Protein AF-A0A7M7R604-F1 (afdb_monomer)

Structure (mmCIF, N/CA/C/O backbone):
data_AF-A0A7M7R604-F1
#
_entry.id   AF-A0A7M7R604-F1
#
loop_
_atom_site.group_PDB
_atom_site.id
_atom_site.type_symbol
_atom_site.label_atom_id
_atom_site.label_alt_id
_atom_site.label_comp_id
_atom_site.label_asym_id
_atom_site.label_entity_id
_atom_site.label_seq_id
_atom_site.pdbx_PDB_ins_code
_atom_site.Cartn_x
_atom_site.Cartn_y
_atom_site.Cartn_z
_atom_site.occupancy
_atom_site.B_iso_or_equiv
_atom_site.auth_seq_id
_atom_site.auth_comp_id
_atom_site.auth_asym_id
_atom_site.auth_atom_id
_atom_site.pdbx_PDB_model_num
ATOM 1 N N . MET A 1 1 ? 30.641 -9.367 -43.216 1.00 54.72 1 MET A N 1
ATOM 2 C CA . MET A 1 1 ? 30.694 -8.549 -41.974 1.00 54.72 1 MET A CA 1
ATOM 3 C C . MET A 1 1 ? 29.640 -7.428 -41.899 1.00 54.72 1 MET A C 1
ATOM 5 O O . MET A 1 1 ? 29.401 -6.944 -40.803 1.00 54.72 1 MET A O 1
ATOM 9 N N . LYS A 1 2 ? 28.986 -7.018 -43.005 1.00 49.66 2 LYS A N 1
ATOM 10 C CA . LYS A 1 2 ? 28.079 -5.847 -43.038 1.00 49.66 2 LYS A CA 1
ATOM 11 C C . LYS A 1 2 ? 26.617 -6.115 -42.617 1.00 49.66 2 LYS A C 1
ATOM 13 O O . LYS A 1 2 ? 25.993 -5.230 -42.049 1.00 49.66 2 LYS A O 1
ATOM 18 N N . GLU A 1 3 ? 26.084 -7.327 -42.794 1.00 46.41 3 GLU A N 1
ATOM 19 C CA . GLU A 1 3 ? 24.661 -7.619 -42.501 1.00 46.41 3 GLU A CA 1
ATOM 20 C C . GLU A 1 3 ? 24.304 -7.715 -41.010 1.00 46.41 3 GLU A C 1
ATOM 22 O O . GLU A 1 3 ? 23.186 -7.380 -40.622 1.00 46.41 3 GLU A O 1
ATOM 27 N N . LYS A 1 4 ? 25.242 -8.125 -40.143 1.00 47.78 4 LYS A N 1
ATOM 28 C CA . LYS A 1 4 ? 24.979 -8.232 -38.693 1.00 47.78 4 LYS A CA 1
ATOM 29 C C . LYS A 1 4 ? 24.779 -6.866 -38.021 1.00 47.78 4 LYS A C 1
ATOM 31 O O . LYS A 1 4 ? 24.058 -6.781 -37.032 1.00 47.78 4 LYS A O 1
ATOM 36 N N . ASN A 1 5 ? 25.370 -5.807 -38.575 1.00 51.97 5 ASN A N 1
ATOM 37 C CA . ASN A 1 5 ? 25.221 -4.443 -38.058 1.00 51.97 5 ASN A CA 1
ATOM 38 C C . ASN A 1 5 ? 23.907 -3.785 -38.503 1.00 51.97 5 ASN A C 1
ATOM 40 O O . ASN A 1 5 ? 23.377 -2.939 -37.790 1.00 51.97 5 ASN A O 1
ATOM 44 N N . LEU A 1 6 ? 23.345 -4.214 -39.638 1.00 50.72 6 LEU A N 1
ATOM 45 C CA . LEU A 1 6 ? 22.083 -3.682 -40.149 1.00 50.72 6 LEU A CA 1
ATOM 46 C C . LEU A 1 6 ? 20.868 -4.254 -39.395 1.00 50.72 6 LEU A C 1
ATOM 48 O O . LEU A 1 6 ? 19.928 -3.520 -39.104 1.00 50.72 6 LEU A O 1
ATOM 52 N N . LYS A 1 7 ? 20.919 -5.537 -38.998 1.00 52.62 7 LYS A N 1
ATOM 53 C CA . LYS A 1 7 ? 19.846 -6.183 -38.215 1.00 52.62 7 LYS A CA 1
ATOM 54 C C . LYS A 1 7 ? 19.739 -5.648 -36.782 1.00 52.62 7 LYS A C 1
ATOM 56 O O . LYS A 1 7 ? 18.633 -5.360 -36.342 1.00 52.62 7 LYS A O 1
ATOM 61 N N . ARG A 1 8 ? 20.871 -5.405 -36.103 1.00 52.25 8 ARG A N 1
ATOM 62 C CA . ARG A 1 8 ? 20.884 -4.774 -34.767 1.00 52.25 8 ARG A CA 1
ATOM 63 C C . ARG A 1 8 ? 20.257 -3.382 -34.778 1.00 52.25 8 ARG A C 1
ATOM 65 O O . ARG A 1 8 ? 19.472 -3.069 -33.899 1.00 52.25 8 ARG A O 1
ATOM 72 N N . SER A 1 9 ? 20.519 -2.585 -35.816 1.00 56.91 9 SER A N 1
ATOM 73 C CA . SER A 1 9 ? 19.927 -1.248 -35.942 1.00 56.91 9 SER A CA 1
ATOM 74 C C . SER A 1 9 ? 18.404 -1.288 -36.121 1.00 56.91 9 SER A C 1
ATOM 76 O O . SER A 1 9 ? 17.708 -0.453 -35.553 1.00 56.91 9 SER A O 1
ATOM 78 N N . ALA A 1 10 ? 17.868 -2.269 -36.854 1.00 57.41 10 ALA A N 1
ATOM 79 C CA . ALA A 1 10 ? 16.424 -2.433 -37.025 1.00 57.41 10 ALA A CA 1
ATOM 80 C C . ALA A 1 10 ? 15.733 -2.929 -35.740 1.00 57.41 10 ALA A C 1
ATOM 82 O O . ALA A 1 10 ? 14.662 -2.437 -35.391 1.00 57.41 10 ALA A O 1
ATOM 83 N N . GLU A 1 11 ? 16.362 -3.849 -35.005 1.00 57.38 11 GLU A N 1
ATOM 84 C CA . GLU A 1 11 ? 15.887 -4.324 -33.697 1.00 57.38 11 GLU A CA 1
ATOM 85 C C . GLU A 1 11 ? 15.956 -3.217 -32.631 1.00 57.38 11 GLU A C 1
ATOM 87 O O . GLU A 1 11 ? 15.007 -3.020 -31.870 1.00 57.38 11 GLU A O 1
ATOM 92 N N . ASP A 1 12 ? 17.018 -2.411 -32.626 1.00 56.53 12 ASP A N 1
ATOM 93 C CA . ASP A 1 12 ? 17.152 -1.238 -31.757 1.00 56.53 12 ASP A CA 1
ATOM 94 C C . ASP A 1 12 ? 16.117 -0.156 -32.105 1.00 56.53 12 ASP A C 1
ATOM 96 O O . ASP A 1 12 ? 15.556 0.496 -31.223 1.00 56.53 12 ASP A O 1
ATOM 100 N N . GLN A 1 13 ? 15.790 0.014 -33.387 1.00 56.69 13 GLN A N 1
ATOM 101 C CA . GLN A 1 13 ? 14.732 0.929 -33.812 1.00 56.69 13 GLN A CA 1
ATOM 102 C C . GLN A 1 13 ? 13.338 0.416 -33.444 1.00 56.69 13 GLN A C 1
ATOM 104 O O . GLN A 1 13 ? 12.533 1.193 -32.936 1.00 56.69 13 GLN A O 1
ATOM 109 N N . LEU A 1 14 ? 13.066 -0.883 -33.588 1.00 54.44 14 LEU A N 1
ATOM 110 C CA . LEU A 1 14 ? 11.821 -1.503 -33.126 1.00 54.44 14 LEU A CA 1
ATOM 111 C C . LEU A 1 14 ? 11.674 -1.398 -31.604 1.00 54.44 14 LEU A C 1
ATOM 113 O O . LEU A 1 14 ? 10.617 -1.004 -31.119 1.00 54.44 14 LEU A O 1
ATOM 117 N N . THR A 1 15 ? 12.734 -1.659 -30.834 1.00 54.22 15 THR A N 1
ATOM 118 C CA . THR A 1 15 ? 12.691 -1.509 -29.370 1.00 54.22 15 THR A CA 1
ATOM 119 C C . THR A 1 15 ? 12.505 -0.054 -28.948 1.00 54.22 15 THR A C 1
ATOM 121 O O . THR A 1 15 ? 11.792 0.208 -27.980 1.00 54.22 15 THR A O 1
ATOM 124 N N . ASN A 1 16 ? 13.072 0.909 -29.677 1.00 55.09 16 ASN A N 1
ATOM 125 C CA . ASN A 1 16 ? 12.872 2.332 -29.412 1.00 55.09 16 ASN A CA 1
ATOM 126 C C . ASN A 1 16 ? 11.472 2.817 -29.810 1.00 55.09 16 ASN A C 1
ATOM 128 O O . ASN A 1 16 ? 10.900 3.629 -29.089 1.00 55.09 16 ASN A O 1
ATOM 132 N N . VAL A 1 17 ? 10.878 2.283 -30.880 1.00 52.59 17 VAL A N 1
ATOM 133 C CA . VAL A 1 17 ? 9.472 2.530 -31.241 1.00 52.59 17 VAL A CA 1
ATOM 134 C C . VAL A 1 17 ? 8.535 1.925 -30.192 1.00 52.59 17 VAL A C 1
ATOM 136 O O . VAL A 1 17 ? 7.654 2.625 -29.706 1.00 52.59 17 VAL A O 1
ATOM 139 N N . VAL A 1 18 ? 8.778 0.694 -29.728 1.00 52.16 18 VAL A N 1
ATOM 140 C CA . VAL A 1 18 ? 8.012 0.069 -28.629 1.00 52.16 18 VAL A CA 1
ATOM 141 C C . VAL A 1 18 ? 8.151 0.861 -27.318 1.00 52.16 18 VAL A C 1
ATOM 143 O O . VAL A 1 18 ? 7.166 1.047 -26.605 1.00 52.16 18 VAL A O 1
ATOM 146 N N . LYS A 1 19 ? 9.340 1.401 -27.011 1.00 47.28 19 LYS A N 1
ATOM 147 C CA . LYS A 1 19 ? 9.551 2.318 -25.871 1.00 47.28 19 LYS A CA 1
ATOM 148 C C . LYS A 1 19 ? 8.838 3.664 -26.052 1.00 47.28 19 LYS A C 1
ATOM 150 O O . LYS A 1 19 ? 8.403 4.246 -25.064 1.00 47.28 19 LYS A O 1
ATOM 155 N N . LYS A 1 20 ? 8.722 4.162 -27.288 1.00 39.22 20 LYS A N 1
ATOM 156 C CA . LYS A 1 20 ? 8.102 5.457 -27.616 1.00 39.22 20 LYS A CA 1
ATOM 157 C C . LYS A 1 20 ? 6.571 5.386 -27.646 1.00 39.22 20 LYS A C 1
ATOM 159 O O . LYS A 1 20 ? 5.932 6.355 -27.261 1.00 39.22 20 LYS A O 1
ATOM 164 N N . VAL A 1 21 ? 5.998 4.240 -28.024 1.00 45.44 21 VAL A N 1
ATOM 165 C CA . VAL A 1 21 ? 4.542 3.990 -28.059 1.00 45.44 21 VAL A CA 1
ATOM 166 C C . VAL A 1 21 ? 3.959 3.714 -26.658 1.00 45.44 21 VAL A C 1
ATOM 168 O O . VAL A 1 21 ? 2.781 3.945 -26.425 1.00 45.44 21 VAL A O 1
ATOM 171 N N . LYS A 1 22 ? 4.772 3.319 -25.665 1.00 43.72 22 LYS A N 1
ATOM 172 C CA . LYS A 1 22 ? 4.345 3.131 -24.257 1.00 43.72 22 LYS A CA 1
ATOM 173 C C . LYS A 1 22 ? 4.319 4.423 -23.408 1.00 43.72 22 LYS A C 1
ATOM 175 O O . LYS A 1 22 ? 4.421 4.348 -22.186 1.00 43.72 22 LYS A O 1
ATOM 180 N N . LYS A 1 23 ? 4.215 5.612 -24.013 1.00 42.62 23 LYS A N 1
ATOM 181 C CA . LYS A 1 23 ? 4.258 6.906 -23.295 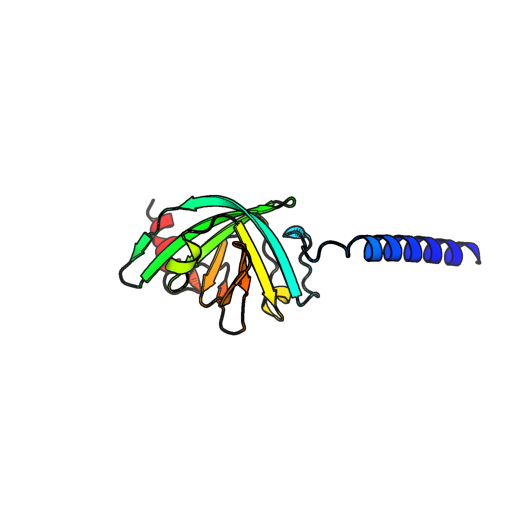1.00 42.62 23 LYS A CA 1
ATOM 182 C C . LYS A 1 23 ? 2.963 7.724 -23.389 1.00 42.62 23 LYS A C 1
ATOM 184 O O . LYS A 1 23 ? 3.017 8.933 -23.221 1.00 42.62 23 LYS A O 1
ATOM 189 N N . ASP A 1 24 ? 1.815 7.087 -23.603 1.00 40.09 24 ASP A N 1
ATOM 190 C CA . ASP A 1 24 ? 0.513 7.782 -23.553 1.00 40.09 24 ASP A CA 1
ATOM 191 C C . ASP A 1 24 ? -0.345 7.410 -22.334 1.00 40.09 24 ASP A C 1
ATOM 193 O O . ASP A 1 24 ? -1.426 7.949 -22.114 1.00 40.09 24 ASP A O 1
ATOM 197 N N . SER A 1 25 ? 0.189 6.590 -21.431 1.00 52.06 25 SER A N 1
ATOM 198 C CA . SER A 1 25 ? -0.349 6.451 -20.082 1.00 52.06 25 SER A CA 1
ATOM 199 C C . SER A 1 25 ? 0.809 6.284 -19.108 1.00 52.06 25 SER A C 1
ATOM 201 O O . SER A 1 25 ? 1.472 5.254 -19.120 1.00 52.06 25 SER A O 1
ATOM 203 N N . ASN A 1 26 ? 1.051 7.271 -18.240 1.00 67.25 26 ASN A N 1
ATOM 204 C CA . ASN A 1 26 ? 2.078 7.231 -17.180 1.00 67.25 26 ASN A CA 1
ATOM 205 C C . ASN A 1 26 ? 1.836 6.135 -16.113 1.00 67.25 26 ASN A C 1
ATOM 207 O O . ASN A 1 26 ? 2.421 6.189 -15.034 1.00 67.25 26 ASN A O 1
ATOM 211 N N . PHE A 1 27 ? 0.951 5.175 -16.384 1.00 72.50 27 PHE A N 1
ATOM 212 C CA . PHE A 1 27 ? 0.624 4.070 -15.503 1.00 72.50 27 PHE A CA 1
ATOM 213 C C . PHE A 1 27 ? 1.394 2.830 -15.934 1.00 72.50 27 PHE A C 1
ATOM 215 O O . PHE A 1 27 ? 1.361 2.452 -17.104 1.00 72.50 27 PHE A O 1
ATOM 222 N N . ILE A 1 28 ? 2.066 2.204 -14.979 1.00 78.81 28 ILE A N 1
ATOM 223 C CA . ILE A 1 28 ? 2.682 0.893 -15.160 1.00 78.81 28 ILE A CA 1
ATOM 224 C C . ILE A 1 28 ? 1.868 -0.156 -14.406 1.00 78.81 28 ILE A C 1
ATOM 226 O O . ILE A 1 28 ? 1.132 0.178 -13.475 1.00 78.81 28 ILE A O 1
ATOM 230 N N . THR A 1 29 ? 1.996 -1.415 -14.811 1.00 80.94 29 THR A N 1
ATOM 231 C CA . THR A 1 29 ? 1.391 -2.542 -14.089 1.00 80.94 29 THR A CA 1
ATOM 232 C C . THR A 1 29 ? 2.273 -3.011 -12.932 1.00 80.94 29 THR A C 1
ATOM 234 O O . THR A 1 29 ? 3.484 -2.766 -12.939 1.00 80.94 29 THR A O 1
ATOM 237 N N . PHE A 1 30 ? 1.705 -3.727 -11.957 1.00 79.62 30 PHE A N 1
ATOM 238 C CA . PHE A 1 30 ? 2.442 -4.250 -10.799 1.00 79.62 30 PHE A CA 1
ATOM 239 C C . PHE A 1 30 ? 3.642 -5.117 -11.198 1.00 79.62 30 PHE A C 1
ATOM 241 O O . PHE A 1 30 ? 4.678 -5.069 -10.544 1.00 79.62 30 PHE A O 1
ATOM 248 N N . LYS A 1 31 ? 3.546 -5.864 -12.304 1.00 76.25 31 LYS A N 1
ATOM 249 C CA . LYS A 1 31 ? 4.641 -6.708 -12.812 1.00 76.25 31 LYS A CA 1
ATOM 250 C C . LYS A 1 31 ? 5.709 -5.938 -13.601 1.00 76.25 31 LYS A C 1
ATOM 252 O O . LYS A 1 31 ? 6.836 -6.407 -13.743 1.00 76.25 31 LYS A O 1
ATOM 257 N N . GLU A 1 32 ? 5.365 -4.780 -14.160 1.00 74.94 32 GLU A N 1
ATOM 258 C CA . GLU A 1 32 ? 6.293 -3.950 -14.941 1.00 74.94 32 GLU A CA 1
ATOM 259 C C . GLU A 1 32 ? 7.162 -3.032 -14.072 1.00 74.94 32 GLU A C 1
ATOM 261 O O . GLU A 1 32 ? 8.092 -2.405 -14.589 1.00 74.94 32 GLU A O 1
ATOM 266 N N . ALA A 1 33 ? 6.895 -2.971 -12.767 1.00 73.38 33 ALA A N 1
ATOM 267 C CA . ALA A 1 33 ? 7.752 -2.331 -11.782 1.00 73.38 33 ALA A CA 1
ATOM 268 C C . ALA A 1 33 ? 9.174 -2.921 -11.827 1.00 73.38 33 ALA A C 1
ATOM 270 O O . ALA A 1 33 ? 9.399 -4.096 -11.547 1.00 73.38 33 ALA A O 1
ATOM 271 N N . LYS A 1 34 ? 10.155 -2.101 -12.223 1.00 68.81 34 LYS A N 1
ATOM 272 C CA . LYS A 1 34 ? 11.565 -2.500 -12.362 1.00 68.81 34 LYS A CA 1
ATOM 273 C C . LYS A 1 34 ? 12.452 -1.690 -11.440 1.00 68.81 34 LYS A C 1
ATOM 275 O O . LYS A 1 34 ? 12.615 -0.506 -11.712 1.00 68.81 34 LYS A O 1
ATOM 280 N N . LYS A 1 35 ? 13.141 -2.348 -10.503 1.00 64.88 35 LYS A N 1
ATOM 281 C CA . LYS A 1 35 ? 14.070 -1.807 -9.481 1.00 64.88 35 LYS A CA 1
ATOM 282 C C . LYS A 1 35 ? 14.950 -0.594 -9.859 1.00 64.88 35 LYS A C 1
ATOM 284 O O . LYS A 1 35 ? 15.388 0.132 -8.988 1.00 64.88 35 LYS A O 1
ATOM 289 N N . VAL A 1 36 ? 15.221 -0.317 -11.132 1.00 68.75 36 VAL A N 1
ATOM 290 C CA . VAL A 1 36 ? 16.022 0.847 -11.574 1.00 68.75 36 VAL A CA 1
ATOM 291 C C . VAL A 1 36 ? 15.202 2.145 -11.693 1.00 68.75 36 VAL A C 1
ATOM 293 O O . VAL A 1 36 ? 15.760 3.240 -11.718 1.00 68.75 36 VAL A O 1
ATOM 296 N N . ILE A 1 37 ? 13.877 2.056 -11.794 1.00 72.06 37 ILE A N 1
ATOM 297 C CA . ILE A 1 37 ? 13.008 3.212 -12.020 1.00 72.06 37 ILE A CA 1
ATOM 298 C C . ILE A 1 37 ? 12.552 3.774 -10.673 1.00 72.06 37 ILE A C 1
ATOM 300 O O . ILE A 1 37 ? 11.988 3.071 -9.844 1.00 72.06 37 ILE A O 1
ATOM 304 N N . THR A 1 38 ? 12.764 5.071 -10.488 1.00 72.94 38 THR A N 1
ATOM 305 C CA . THR A 1 38 ? 12.521 5.768 -9.222 1.00 72.94 38 THR A CA 1
ATOM 306 C C . THR A 1 38 ? 11.102 6.300 -9.069 1.00 72.94 38 THR A C 1
ATOM 308 O O . THR A 1 38 ? 10.733 6.683 -7.971 1.00 72.94 38 THR A O 1
ATOM 311 N N . ASN A 1 39 ? 10.290 6.360 -10.125 1.00 74.81 39 ASN A N 1
ATOM 312 C CA . ASN A 1 39 ? 8.941 6.925 -10.046 1.00 74.81 39 ASN A CA 1
ATOM 313 C C . ASN A 1 39 ? 7.941 5.991 -10.719 1.00 74.81 39 ASN A C 1
ATOM 315 O O . ASN A 1 39 ? 8.006 5.811 -11.938 1.00 74.81 39 ASN A O 1
ATOM 319 N N . TRP A 1 40 ? 7.001 5.446 -9.946 1.00 76.06 40 TRP A N 1
ATOM 320 C CA . TRP A 1 40 ? 5.927 4.588 -10.447 1.00 76.06 40 TRP A CA 1
ATOM 321 C C . TRP A 1 40 ? 4.566 5.137 -10.092 1.00 76.06 40 TRP A C 1
ATOM 323 O O . TRP A 1 40 ? 4.332 5.611 -8.984 1.00 76.06 40 TRP A O 1
ATOM 333 N N . THR A 1 41 ? 3.652 5.032 -11.047 1.00 80.69 41 THR A N 1
ATOM 334 C CA . THR A 1 41 ? 2.236 5.303 -10.833 1.00 80.69 41 THR A CA 1
ATOM 335 C C . THR A 1 41 ? 1.476 4.064 -11.268 1.00 80.69 41 THR A C 1
ATOM 337 O O . THR A 1 41 ? 1.605 3.630 -12.411 1.00 80.69 41 THR A O 1
ATOM 340 N N . PHE A 1 42 ? 0.683 3.506 -10.363 1.00 81.06 42 PHE A N 1
ATOM 341 C CA . PHE A 1 42 ? -0.197 2.382 -10.648 1.00 81.06 42 PHE A CA 1
ATOM 342 C C . PHE A 1 42 ? -1.631 2.870 -10.584 1.00 81.06 42 PHE A C 1
ATOM 344 O O . PHE A 1 42 ? -2.020 3.589 -9.658 1.00 81.06 42 PHE A O 1
ATOM 351 N N . LYS A 1 43 ? -2.424 2.451 -11.562 1.00 80.38 43 LYS A N 1
ATOM 352 C CA . LYS A 1 43 ? -3.873 2.583 -11.509 1.00 80.38 43 LYS A CA 1
ATOM 353 C C . LYS A 1 43 ? -4.445 1.191 -11.331 1.00 80.38 43 LYS A C 1
ATOM 355 O O . LYS A 1 43 ? -4.210 0.327 -12.169 1.00 80.38 43 LYS A O 1
ATOM 360 N N . ALA A 1 44 ? -5.192 0.997 -10.257 1.00 80.56 44 ALA A N 1
ATOM 361 C CA . ALA A 1 44 ? -5.809 -0.279 -9.950 1.00 80.56 44 ALA A CA 1
ATOM 362 C C . ALA A 1 44 ? -7.245 -0.061 -9.482 1.00 80.56 44 ALA A C 1
ATOM 364 O O . ALA A 1 44 ? -7.600 1.013 -8.994 1.00 80.56 44 ALA A O 1
ATOM 365 N N . ARG A 1 45 ? -8.074 -1.088 -9.655 1.00 81.88 45 ARG A N 1
ATOM 366 C CA . ARG A 1 45 ? -9.455 -1.083 -9.176 1.00 81.88 45 ARG A CA 1
ATOM 367 C C . ARG A 1 45 ? -9.517 -1.764 -7.817 1.00 81.88 45 ARG A C 1
ATOM 369 O O . ARG A 1 45 ? -8.949 -2.842 -7.646 1.00 81.88 45 ARG A O 1
ATOM 376 N N . VAL A 1 46 ? -10.245 -1.160 -6.883 1.00 86.19 46 VAL A N 1
ATOM 377 C CA . VAL A 1 46 ? -10.595 -1.815 -5.621 1.00 86.19 46 VAL A CA 1
ATOM 378 C C . VAL A 1 46 ? -11.645 -2.884 -5.910 1.00 86.19 46 VAL A C 1
ATOM 380 O O . VAL A 1 46 ? -12.691 -2.595 -6.487 1.00 86.19 46 VAL A O 1
ATOM 383 N N . THR A 1 47 ? -11.354 -4.126 -5.544 1.00 87.31 47 THR A N 1
ATOM 384 C CA . THR A 1 47 ? -12.237 -5.281 -5.798 1.00 87.31 47 THR A CA 1
ATOM 385 C C . THR A 1 47 ? -12.836 -5.849 -4.525 1.00 87.31 47 THR A C 1
ATOM 387 O O . THR A 1 47 ? -13.974 -6.310 -4.524 1.00 87.31 47 THR A O 1
ATOM 390 N N . HIS A 1 48 ? -12.093 -5.760 -3.428 1.00 86.06 48 HIS A N 1
ATOM 391 C CA . HIS A 1 48 ? -12.549 -6.139 -2.105 1.00 86.06 48 HIS A CA 1
ATOM 392 C C . HIS A 1 48 ? -12.154 -5.057 -1.108 1.00 86.06 48 HIS A C 1
ATOM 394 O O . HIS A 1 48 ? -11.105 -4.437 -1.261 1.00 86.06 48 HIS A O 1
ATOM 400 N N . LYS A 1 49 ? -12.986 -4.831 -0.094 1.00 89.25 49 LYS 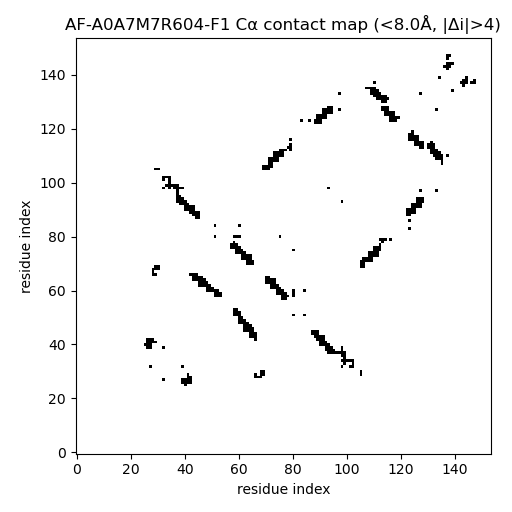A N 1
ATOM 401 C CA . LYS A 1 49 ? -12.751 -3.866 0.979 1.00 89.25 49 LYS A CA 1
ATOM 402 C C . LYS A 1 49 ? -13.396 -4.389 2.250 1.00 89.25 49 LYS A C 1
ATOM 404 O O . LYS A 1 49 ? -14.567 -4.753 2.225 1.00 89.25 49 LYS A O 1
ATOM 409 N N . THR A 1 50 ? -12.639 -4.434 3.338 1.00 88.75 50 THR A N 1
ATOM 410 C CA . THR A 1 50 ? -13.174 -4.813 4.648 1.00 88.75 50 THR A CA 1
ATOM 411 C C . THR A 1 50 ? -13.688 -3.600 5.393 1.00 88.75 50 THR A C 1
ATOM 413 O O . THR A 1 50 ? -13.206 -2.491 5.168 1.00 88.75 50 THR A O 1
ATOM 416 N N . ASP A 1 51 ? -14.558 -3.831 6.369 1.00 89.38 51 ASP A N 1
ATOM 417 C CA . ASP A 1 51 ? -14.903 -2.819 7.362 1.00 89.38 51 ASP A CA 1
ATOM 418 C C . ASP A 1 51 ? -13.674 -2.352 8.155 1.00 89.38 51 ASP A C 1
ATOM 420 O O . ASP A 1 51 ? -12.640 -3.036 8.228 1.00 89.38 51 ASP A O 1
ATOM 424 N N . ILE A 1 52 ? -13.803 -1.171 8.762 1.00 88.38 52 ILE A N 1
ATOM 425 C CA . ILE A 1 52 ? -12.794 -0.628 9.669 1.00 88.38 52 ILE A CA 1
ATOM 426 C C . ILE A 1 52 ? -12.745 -1.490 10.930 1.00 88.38 52 ILE A C 1
ATOM 428 O O . ILE A 1 52 ? -13.724 -1.623 11.664 1.00 88.38 52 ILE A O 1
ATOM 432 N N . LYS A 1 53 ? -11.563 -2.032 11.215 1.00 86.31 53 LYS A N 1
ATOM 433 C CA . LYS A 1 53 ? -11.248 -2.703 12.472 1.00 86.31 53 LYS A CA 1
ATOM 434 C C . LYS A 1 53 ? -10.638 -1.694 13.435 1.00 86.31 53 LYS A C 1
ATOM 436 O O . LYS A 1 53 ? -9.643 -1.043 13.112 1.00 86.31 53 LYS A O 1
ATOM 441 N N . ASN A 1 54 ? -11.233 -1.586 14.618 1.00 85.69 54 ASN A N 1
ATOM 442 C CA . ASN A 1 54 ? -10.774 -0.703 15.685 1.00 85.69 54 ASN A CA 1
ATOM 443 C C . ASN A 1 54 ? -9.990 -1.499 16.732 1.00 85.69 54 ASN A C 1
ATOM 445 O O . ASN A 1 54 ? -10.421 -2.566 17.167 1.00 85.69 54 ASN A O 1
ATOM 449 N N . TYR A 1 55 ? -8.853 -0.953 17.147 1.00 82.06 55 TYR A N 1
ATOM 450 C CA . TYR A 1 55 ? -7.963 -1.496 18.166 1.00 82.06 55 TYR A CA 1
ATOM 451 C C . TYR A 1 55 ? -7.589 -0.388 19.158 1.00 82.06 55 TYR A C 1
ATOM 453 O O . TYR A 1 55 ? -7.723 0.799 18.864 1.00 82.06 55 TYR A O 1
ATOM 461 N N . ALA A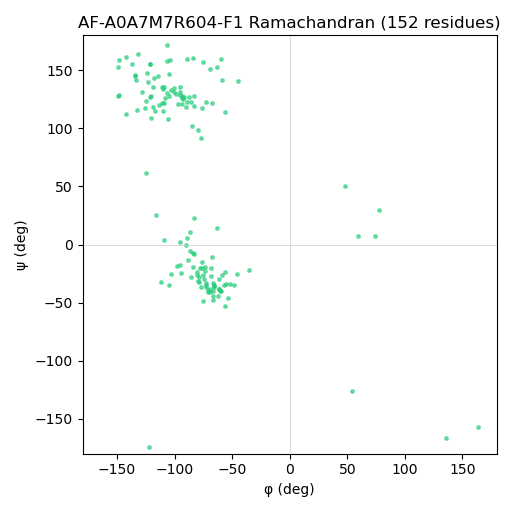 1 56 ? -7.054 -0.758 20.323 1.00 73.44 56 ALA A N 1
ATOM 462 C CA . ALA A 1 56 ? -6.610 0.216 21.328 1.00 73.44 56 ALA A CA 1
ATOM 463 C C . ALA A 1 56 ? -5.525 1.186 20.807 1.00 73.44 56 ALA A C 1
ATOM 465 O O . ALA A 1 56 ? -5.406 2.300 21.301 1.00 73.44 56 ALA A O 1
ATOM 466 N N . SER A 1 57 ? -4.742 0.769 19.807 1.00 72.38 57 SER A N 1
ATOM 467 C CA . SER A 1 57 ? -3.650 1.543 19.201 1.00 72.38 57 SER A CA 1
ATOM 468 C C . SER A 1 57 ? -4.051 2.321 17.939 1.00 72.38 57 SER A C 1
ATOM 470 O O . SER A 1 57 ? -3.187 2.936 17.310 1.00 72.38 57 SER A O 1
ATOM 472 N N . GLY A 1 58 ? -5.321 2.270 17.525 1.00 81.38 58 GLY A N 1
ATOM 473 C CA . GLY A 1 58 ? -5.819 2.927 16.316 1.00 81.38 58 GLY A CA 1
ATOM 474 C C . GLY A 1 58 ? -6.743 2.040 15.487 1.00 81.38 58 GLY A C 1
ATOM 475 O O . GLY A 1 58 ? -7.214 0.995 15.932 1.00 81.38 58 GLY A O 1
ATOM 476 N N . ASN A 1 59 ? -7.006 2.465 14.258 1.00 82.62 59 ASN A N 1
ATOM 477 C CA . ASN A 1 59 ? -7.878 1.762 13.330 1.00 82.62 59 ASN A CA 1
ATOM 478 C C . ASN A 1 59 ? -7.147 1.377 12.040 1.00 82.62 59 ASN A C 1
ATOM 480 O O . ASN A 1 59 ? -6.133 1.975 11.667 1.00 82.62 59 ASN A O 1
ATOM 484 N N . LEU A 1 60 ? -7.656 0.341 11.377 1.00 86.62 60 LEU A N 1
ATOM 485 C CA . LEU A 1 60 ? -7.188 -0.098 10.067 1.00 86.62 60 LEU A CA 1
ATOM 486 C C . LEU A 1 60 ? -8.327 -0.695 9.254 1.00 86.62 60 LEU A C 1
ATOM 488 O O . LEU A 1 60 ? -9.306 -1.198 9.798 1.00 86.62 60 LEU A O 1
ATOM 492 N N . PHE A 1 61 ? -8.158 -0.718 7.943 1.00 86.56 61 PHE A N 1
ATOM 493 C CA . PHE A 1 61 ? -8.944 -1.563 7.049 1.00 86.56 61 PHE A CA 1
ATOM 494 C C . PHE A 1 61 ? -8.020 -2.083 5.948 1.00 86.56 61 PHE A C 1
ATOM 496 O O . PHE A 1 61 ? -6.924 -1.554 5.731 1.00 86.56 61 PHE A O 1
ATOM 503 N N . ASN A 1 62 ? -8.440 -3.148 5.274 1.00 86.69 62 ASN A N 1
ATOM 504 C CA . ASN A 1 62 ? -7.724 -3.665 4.119 1.00 86.69 62 ASN A CA 1
ATOM 505 C C . ASN A 1 62 ? -8.623 -3.668 2.887 1.00 86.69 62 ASN A C 1
ATOM 507 O O . ASN A 1 62 ? -9.852 -3.684 2.983 1.00 86.69 62 ASN A O 1
ATOM 511 N N . PHE A 1 63 ? -7.985 -3.611 1.730 1.00 87.62 63 PHE A N 1
ATOM 512 C CA . PHE A 1 63 ? -8.649 -3.698 0.446 1.00 87.62 63 PHE A CA 1
ATOM 513 C C . PHE A 1 63 ? -7.728 -4.347 -0.576 1.00 87.62 63 PHE A C 1
ATOM 515 O O . PHE A 1 63 ? -6.505 -4.243 -0.486 1.00 87.62 63 PHE A O 1
ATOM 522 N N . ASP A 1 64 ? -8.333 -4.989 -1.564 1.00 87.31 64 ASP A N 1
ATOM 523 C CA . ASP A 1 64 ? -7.613 -5.674 -2.624 1.00 87.31 64 ASP A CA 1
ATOM 524 C C . ASP A 1 64 ? -7.673 -4.851 -3.910 1.00 87.31 64 ASP A C 1
ATOM 526 O O . ASP A 1 64 ? -8.747 -4.456 -4.379 1.00 87.31 64 ASP A O 1
ATOM 530 N N . LEU A 1 65 ? -6.500 -4.606 -4.481 1.00 86.81 65 LEU A 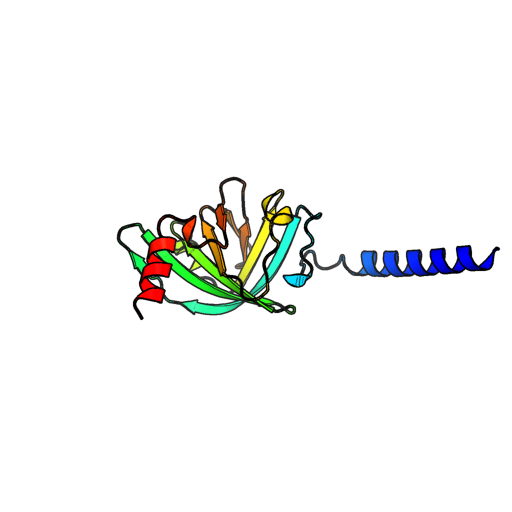N 1
ATOM 531 C CA . LEU A 1 65 ? -6.294 -3.921 -5.745 1.00 86.81 65 LEU A CA 1
ATOM 532 C C . LEU A 1 65 ? -6.026 -4.934 -6.846 1.00 86.81 65 LEU A C 1
ATOM 534 O O . LEU A 1 65 ? -5.149 -5.781 -6.697 1.00 86.81 65 LEU A O 1
ATOM 538 N N . ILE A 1 66 ? -6.731 -4.803 -7.966 1.00 84.75 66 ILE A N 1
ATOM 539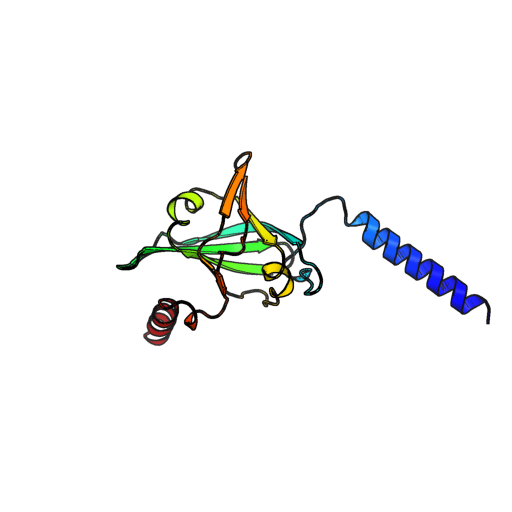 C CA . ILE A 1 66 ? -6.464 -5.581 -9.178 1.00 84.75 66 ILE A CA 1
ATOM 540 C C . ILE A 1 66 ? -6.094 -4.644 -10.327 1.00 84.75 66 ILE A C 1
ATOM 542 O O . ILE A 1 66 ? -6.750 -3.620 -10.552 1.00 84.75 66 ILE A O 1
ATOM 546 N N . ASP A 1 67 ? -5.049 -5.022 -11.059 1.00 83.94 67 ASP A N 1
ATOM 547 C CA . ASP A 1 67 ? -4.684 -4.472 -12.362 1.00 83.94 67 ASP A CA 1
ATOM 548 C C . ASP A 1 67 ? -4.628 -5.589 -13.426 1.00 83.94 67 ASP A C 1
ATOM 550 O O . ASP A 1 67 ? -4.984 -6.738 -13.168 1.00 83.94 67 ASP A O 1
ATOM 554 N N . SER A 1 68 ? -4.202 -5.275 -14.653 1.00 80.31 68 SER A N 1
ATOM 555 C CA . SER A 1 68 ? -4.093 -6.277 -15.727 1.00 80.31 68 SER A CA 1
ATOM 556 C C . SER A 1 68 ? -3.001 -7.331 -15.504 1.00 80.31 68 SER A C 1
ATOM 558 O O . SER A 1 68 ? -2.921 -8.289 -16.269 1.00 80.31 68 SER A O 1
ATOM 560 N N . SER A 1 69 ? -2.120 -7.140 -14.521 1.00 80.12 69 SER A N 1
ATOM 561 C CA . SER A 1 69 ? -1.002 -8.035 -14.217 1.00 80.12 69 SER A CA 1
ATOM 562 C C . SER A 1 69 ? -1.246 -8.929 -13.003 1.00 80.12 69 SER A C 1
ATOM 564 O O . SER A 1 69 ? -0.670 -10.015 -12.954 1.00 80.12 69 SER A O 1
ATOM 566 N N . GLY A 1 70 ? -2.108 -8.526 -12.067 1.00 83.00 70 GLY A N 1
ATOM 567 C CA . GLY A 1 70 ? -2.533 -9.357 -10.947 1.00 83.00 70 GLY A CA 1
ATOM 568 C C . GLY A 1 70 ? -3.192 -8.576 -9.812 1.00 83.00 70 GLY A C 1
ATOM 569 O O . GLY A 1 70 ? -3.728 -7.485 -10.009 1.00 83.00 70 GLY A O 1
ATOM 570 N N . GLN A 1 71 ? -3.163 -9.170 -8.619 1.00 84.06 71 GLN A N 1
ATOM 571 C CA . GLN A 1 71 ? -3.813 -8.658 -7.415 1.00 84.06 71 GLN A CA 1
ATOM 572 C C . GLN A 1 71 ? -2.785 -8.351 -6.324 1.00 84.06 71 GLN A C 1
ATOM 574 O O . GLN A 1 71 ? -1.809 -9.080 -6.169 1.00 84.06 71 GLN A O 1
ATOM 579 N N . ILE A 1 72 ? -3.004 -7.288 -5.555 1.00 84.94 72 ILE A N 1
ATOM 580 C CA . ILE A 1 72 ? -2.235 -6.940 -4.352 1.00 84.94 72 ILE A CA 1
ATOM 581 C C . ILE A 1 72 ? -3.217 -6.579 -3.243 1.00 84.94 72 ILE A C 1
ATOM 583 O O . ILE A 1 72 ? -4.226 -5.920 -3.493 1.00 84.94 72 ILE A O 1
ATOM 587 N N . ARG A 1 73 ? -2.910 -6.979 -2.008 1.00 84.94 73 ARG A N 1
ATOM 588 C CA . ARG A 1 73 ? -3.667 -6.556 -0.827 1.00 84.94 73 ARG A CA 1
ATOM 589 C C . ARG A 1 73 ? -2.998 -5.353 -0.184 1.00 84.94 73 ARG A C 1
ATOM 591 O O . ARG A 1 73 ? -1.818 -5.406 0.142 1.00 84.94 73 ARG A O 1
ATOM 598 N N . CYS A 1 74 ? -3.754 -4.294 0.067 1.00 84.44 74 CYS A N 1
ATOM 599 C CA . CYS A 1 74 ? -3.287 -3.115 0.785 1.00 84.44 74 CYS A CA 1
ATOM 600 C C . CYS A 1 74 ? -3.922 -3.040 2.173 1.00 84.44 74 CYS A C 1
ATOM 602 O O . CYS A 1 74 ? -5.130 -3.213 2.329 1.00 84.44 74 CYS A O 1
ATOM 604 N N . VAL A 1 75 ? -3.106 -2.737 3.179 1.00 85.31 75 VAL A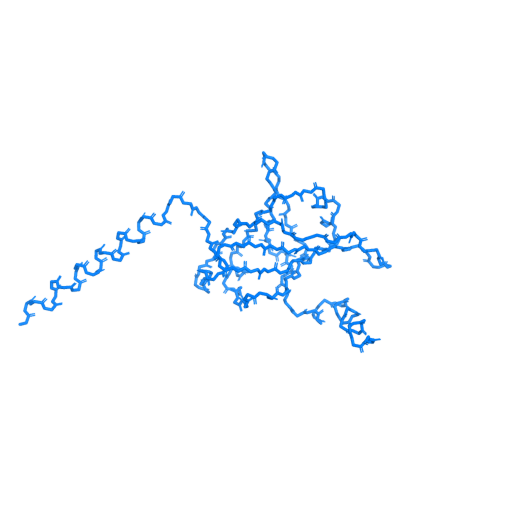 N 1
ATOM 605 C CA . VAL A 1 75 ? -3.534 -2.470 4.553 1.00 85.31 75 VAL A CA 1
ATOM 606 C C . VAL A 1 75 ? -3.241 -1.008 4.861 1.00 85.31 75 VAL A C 1
ATOM 608 O O . VAL A 1 75 ? -2.092 -0.568 4.792 1.00 85.31 75 VAL A O 1
ATOM 611 N N . VAL A 1 76 ? -4.286 -0.252 5.195 1.00 85.12 76 VAL A N 1
ATOM 612 C CA . VAL A 1 76 ? -4.179 1.168 5.543 1.00 85.12 76 VAL A CA 1
ATOM 613 C C . VAL A 1 76 ? -4.406 1.332 7.033 1.00 85.12 76 VAL A C 1
ATOM 615 O O . VAL A 1 76 ? -5.427 0.895 7.563 1.00 85.12 76 VAL A O 1
ATOM 618 N N . TYR A 1 77 ? -3.447 1.980 7.689 1.00 82.06 77 TYR A N 1
ATOM 619 C CA . TYR A 1 77 ? -3.489 2.281 9.115 1.00 82.06 77 TYR A CA 1
ATOM 620 C C . TYR A 1 77 ? -3.824 3.756 9.370 1.00 82.06 77 TYR A C 1
ATOM 622 O O . TYR A 1 77 ? -3.628 4.625 8.511 1.00 82.06 77 TYR A O 1
ATOM 630 N N . HIS A 1 78 ? -4.312 4.043 10.574 1.00 80.12 78 HIS A N 1
ATOM 631 C CA . HIS A 1 78 ? -4.466 5.396 11.104 1.00 80.12 78 HIS A CA 1
ATOM 632 C C . HIS A 1 78 ? -3.212 6.270 10.842 1.00 80.12 78 HIS A C 1
ATOM 634 O O . HIS A 1 78 ? -2.088 5.771 10.963 1.00 80.12 78 HIS A O 1
ATOM 640 N N . PRO A 1 79 ? -3.344 7.570 10.497 1.00 77.94 79 PRO A N 1
ATOM 641 C CA . PRO A 1 79 ? -4.568 8.383 10.392 1.00 77.94 79 PRO A CA 1
ATOM 642 C C . PRO A 1 79 ? -5.245 8.359 9.011 1.00 77.94 79 PRO A C 1
ATOM 644 O O . PRO A 1 79 ? -6.205 9.084 8.769 1.00 77.94 79 PRO A O 1
ATOM 647 N N . LEU A 1 80 ? -4.761 7.540 8.075 1.00 79.50 80 LEU A N 1
ATOM 648 C CA . LEU A 1 80 ? -5.233 7.559 6.684 1.00 79.50 80 LEU A CA 1
ATOM 649 C C . LEU A 1 80 ? -6.600 6.896 6.492 1.00 79.50 80 LEU A C 1
ATOM 651 O O . LEU A 1 80 ? -7.224 7.075 5.448 1.00 79.50 80 LEU A O 1
ATOM 655 N N . VAL A 1 81 ? -7.054 6.132 7.488 1.00 83.88 81 VAL A N 1
ATOM 656 C CA . VAL A 1 81 ? -8.283 5.335 7.431 1.00 83.88 81 VAL A CA 1
ATOM 657 C C . VAL A 1 81 ? -9.501 6.187 7.108 1.00 83.88 81 VAL A C 1
ATOM 659 O O . VAL A 1 81 ? -10.191 5.894 6.139 1.00 83.88 81 VAL A O 1
ATOM 662 N N . GLU A 1 82 ? -9.724 7.263 7.858 1.00 82.00 82 GLU A N 1
ATOM 663 C CA . GLU A 1 82 ? -10.928 8.097 7.734 1.00 82.00 82 GLU A CA 1
ATOM 664 C C . GLU A 1 82 ? -11.066 8.711 6.338 1.00 82.00 82 GLU A C 1
ATOM 666 O O . GLU A 1 82 ? -12.140 8.707 5.749 1.00 82.00 82 GLU A O 1
ATOM 671 N N . HIS A 1 83 ? -9.954 9.159 5.761 1.00 79.06 83 HIS A N 1
ATOM 672 C CA . HIS A 1 83 ? -9.947 9.837 4.466 1.00 79.06 83 HIS A CA 1
ATOM 673 C C . HIS A 1 83 ? -10.058 8.869 3.285 1.00 79.06 83 HIS A C 1
ATOM 675 O O . HIS A 1 83 ? -10.531 9.231 2.209 1.00 79.06 83 HIS A O 1
ATOM 681 N N . PHE A 1 84 ? -9.587 7.635 3.460 1.00 81.00 84 PHE A N 1
ATOM 682 C CA . PHE A 1 84 ? -9.535 6.649 2.386 1.00 81.00 84 PHE A CA 1
ATOM 683 C C . PHE A 1 84 ? -10.765 5.730 2.376 1.00 81.00 84 PHE A C 1
ATOM 685 O O . PHE A 1 84 ? -11.130 5.173 1.337 1.00 81.00 84 PHE A O 1
ATOM 692 N N . PHE A 1 85 ? -11.436 5.569 3.518 1.00 83.50 85 PHE A N 1
ATOM 693 C CA . PHE A 1 85 ? -12.509 4.594 3.667 1.00 83.50 85 PHE A CA 1
ATOM 694 C C . PHE A 1 85 ? -13.781 4.917 2.869 1.00 83.50 85 PHE A C 1
ATOM 696 O O . PHE A 1 85 ? -14.516 3.998 2.535 1.00 83.50 85 PHE A O 1
ATOM 703 N N . GLU A 1 86 ? -14.036 6.146 2.438 1.00 80.69 86 GLU A N 1
ATOM 704 C CA . GLU A 1 86 ? -15.251 6.443 1.653 1.00 80.69 86 GLU A CA 1
ATOM 705 C C . GLU A 1 86 ? -15.064 6.299 0.133 1.00 80.69 86 GLU A C 1
ATOM 707 O O . GLU A 1 86 ? -15.989 6.520 -0.646 1.00 80.69 86 GLU A O 1
ATOM 712 N N . LYS A 1 87 ? -13.860 5.939 -0.326 1.00 74.00 87 LYS A N 1
ATOM 713 C CA . LYS A 1 87 ? -13.459 6.148 -1.725 1.00 74.00 87 LYS A CA 1
ATOM 714 C C . LYS A 1 87 ? -13.260 4.813 -2.446 1.00 74.00 87 LYS A C 1
ATOM 716 O O . LYS A 1 87 ? -12.861 3.816 -1.835 1.00 74.00 87 LYS A O 1
ATOM 721 N N . VAL A 1 88 ? -13.618 4.793 -3.734 1.00 63.25 88 VAL A N 1
ATOM 722 C CA . VAL A 1 88 ? -13.782 3.567 -4.546 1.00 63.25 88 VAL A CA 1
ATOM 723 C C . VAL A 1 88 ? -12.616 3.348 -5.517 1.00 63.25 88 VAL A C 1
ATOM 725 O O . VAL A 1 88 ? -12.205 2.210 -5.717 1.00 63.25 88 VAL A O 1
ATOM 728 N N . ASP A 1 89 ? -12.043 4.422 -6.071 1.00 69.31 89 ASP A N 1
ATOM 729 C CA . ASP A 1 89 ? -10.904 4.356 -6.994 1.00 69.31 89 ASP A CA 1
ATOM 730 C C . ASP A 1 89 ? -9.623 4.899 -6.356 1.00 69.31 89 ASP A C 1
ATOM 732 O O . ASP A 1 89 ? -9.600 5.977 -5.752 1.00 69.31 89 ASP A O 1
ATOM 736 N N . VAL A 1 90 ? -8.532 4.150 -6.535 1.00 74.81 90 VAL A N 1
ATOM 737 C CA . VAL A 1 90 ? -7.239 4.413 -5.900 1.00 74.81 90 VAL A CA 1
ATOM 738 C C . VAL A 1 90 ? -6.137 4.431 -6.949 1.00 74.81 90 VAL A C 1
ATOM 740 O O . VAL A 1 90 ? -5.987 3.520 -7.760 1.00 74.81 90 VAL A O 1
ATOM 743 N N . THR A 1 91 ? -5.308 5.466 -6.892 1.00 81.12 91 THR A N 1
ATOM 744 C CA . THR A 1 91 ? -4.029 5.529 -7.599 1.00 81.12 91 THR A CA 1
ATOM 745 C C . THR A 1 91 ? -2.901 5.468 -6.576 1.00 81.12 91 THR A C 1
ATOM 747 O O . THR A 1 91 ? -2.827 6.322 -5.691 1.00 81.12 91 THR A O 1
ATOM 750 N N . LEU A 1 92 ? -2.016 4.478 -6.693 1.00 78.38 92 LEU A N 1
ATOM 751 C CA . LEU A 1 92 ? -0.825 4.369 -5.847 1.00 78.38 92 LEU A CA 1
ATOM 752 C C . LEU A 1 92 ? 0.370 4.985 -6.565 1.00 78.38 92 LEU A C 1
ATOM 754 O O . LEU A 1 92 ? 0.620 4.679 -7.733 1.00 78.38 92 LEU A O 1
ATOM 758 N N . ILE A 1 93 ? 1.113 5.845 -5.870 1.00 81.12 93 ILE A N 1
ATOM 759 C CA . ILE A 1 93 ? 2.283 6.520 -6.432 1.00 81.12 93 ILE A CA 1
ATOM 760 C C . ILE A 1 93 ? 3.493 6.277 -5.537 1.00 81.12 93 ILE A C 1
ATOM 762 O O . ILE A 1 93 ? 3.520 6.705 -4.382 1.00 81.12 93 ILE A O 1
ATOM 766 N N . PHE A 1 94 ? 4.501 5.615 -6.097 1.00 78.88 94 PHE A N 1
ATOM 767 C CA . PHE A 1 94 ? 5.778 5.348 -5.447 1.00 78.88 94 PHE A CA 1
ATOM 768 C C . PHE A 1 94 ? 6.831 6.306 -5.994 1.00 78.88 94 PHE A C 1
ATOM 770 O O . PHE A 1 94 ? 6.959 6.476 -7.209 1.00 78.88 94 PHE A O 1
ATOM 777 N N . TRP A 1 95 ? 7.599 6.909 -5.090 1.00 74.31 95 TRP A N 1
ATOM 778 C CA . TRP A 1 95 ? 8.662 7.850 -5.425 1.00 74.31 95 TRP A CA 1
ATOM 779 C C . TRP A 1 95 ? 10.000 7.399 -4.838 1.00 74.31 95 TRP A C 1
ATOM 781 O O . TRP A 1 95 ? 10.070 6.864 -3.73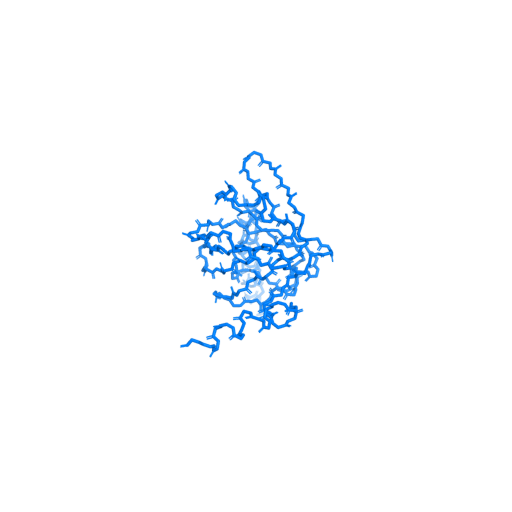2 1.00 74.31 95 TRP A O 1
ATOM 791 N N . ARG A 1 96 ? 11.076 7.713 -5.560 1.00 75.62 96 ARG A N 1
ATOM 792 C CA . ARG A 1 96 ? 12.481 7.528 -5.181 1.00 75.62 96 ARG A CA 1
ATOM 793 C C . ARG A 1 96 ? 12.809 6.089 -4.762 1.00 75.62 96 ARG A C 1
ATOM 795 O O . ARG A 1 96 ? 12.596 5.162 -5.539 1.00 75.62 96 ARG A O 1
ATOM 802 N N . SER A 1 97 ? 13.380 5.921 -3.570 1.00 71.44 97 SER A N 1
ATOM 803 C CA . SER A 1 97 ? 13.810 4.635 -3.023 1.00 71.44 97 SER A CA 1
ATOM 804 C C . SER A 1 97 ? 12.645 3.667 -2.866 1.00 71.44 97 SER A C 1
ATOM 806 O O . SER A 1 97 ? 12.780 2.516 -3.244 1.00 71.44 97 SER A O 1
ATOM 808 N N . ALA A 1 98 ? 11.462 4.135 -2.454 1.00 72.38 98 ALA A N 1
ATOM 809 C CA . ALA A 1 98 ? 10.297 3.263 -2.306 1.00 72.38 98 ALA A CA 1
ATOM 810 C C . ALA A 1 98 ? 9.866 2.602 -3.627 1.00 72.38 98 ALA A C 1
ATOM 812 O O . ALA A 1 98 ? 9.327 1.502 -3.604 1.00 72.38 98 ALA A O 1
ATOM 813 N N . ALA A 1 99 ? 10.103 3.252 -4.773 1.00 74.06 99 ALA A N 1
ATOM 814 C CA . ALA A 1 99 ? 9.901 2.622 -6.075 1.00 74.06 99 ALA A CA 1
ATOM 815 C C . ALA A 1 99 ? 11.030 1.624 -6.377 1.00 74.06 99 ALA A C 1
ATOM 817 O O . ALA A 1 99 ? 10.758 0.477 -6.690 1.00 74.06 99 ALA A O 1
ATOM 818 N N . ILE A 1 100 ? 12.296 2.015 -6.206 1.00 74.69 100 ILE A N 1
ATOM 819 C CA . ILE A 1 100 ? 13.455 1.127 -6.422 1.00 74.69 100 ILE A CA 1
ATOM 820 C C . ILE A 1 100 ? 13.323 -0.178 -5.617 1.00 74.69 100 ILE A C 1
ATOM 822 O O . ILE A 1 100 ? 13.540 -1.269 -6.144 1.00 74.69 100 ILE A O 1
ATOM 826 N N . ASP A 1 101 ? 12.944 -0.068 -4.349 1.00 69.75 101 ASP A N 1
ATOM 827 C CA . ASP A 1 101 ? 12.919 -1.178 -3.400 1.00 69.75 101 ASP A CA 1
ATOM 828 C C . ASP A 1 101 ? 11.641 -2.025 -3.495 1.00 69.75 101 ASP A C 1
ATOM 830 O O . ASP A 1 101 ? 11.560 -3.108 -2.908 1.00 69.75 101 ASP A O 1
ATOM 834 N N . PHE A 1 102 ? 10.646 -1.592 -4.276 1.00 72.75 102 PHE A N 1
ATOM 835 C CA . PHE A 1 102 ? 9.424 -2.358 -4.484 1.00 72.75 102 PHE A CA 1
ATOM 836 C C . PHE A 1 102 ? 9.683 -3.511 -5.464 1.00 72.75 102 PHE A C 1
ATOM 838 O O . PHE A 1 102 ? 9.600 -3.397 -6.684 1.00 72.75 102 PHE A O 1
ATOM 845 N N . SER A 1 103 ? 10.035 -4.654 -4.880 1.00 68.69 103 SER A N 1
ATOM 846 C CA . SER A 1 103 ? 10.233 -5.945 -5.542 1.00 68.69 103 SER A CA 1
ATOM 847 C C . SER A 1 103 ? 9.350 -6.990 -4.863 1.00 68.69 103 SER A C 1
ATOM 849 O O . SER A 1 103 ? 9.854 -7.922 -4.236 1.00 68.69 103 SER A O 1
ATOM 851 N N . LYS A 1 104 ? 8.031 -6.788 -4.910 1.00 70.56 104 LYS A N 1
ATOM 852 C CA . LYS A 1 104 ? 7.060 -7.685 -4.272 1.00 70.56 104 LYS A CA 1
ATOM 853 C C . LYS A 1 104 ? 6.357 -8.559 -5.301 1.00 70.56 104 LYS A C 1
ATOM 855 O O . LYS A 1 104 ? 6.135 -8.144 -6.437 1.00 70.56 104 LYS A O 1
ATOM 860 N N . GLU A 1 105 ? 6.021 -9.777 -4.892 1.00 71.62 105 GLU A N 1
ATOM 861 C CA . GLU A 1 105 ? 5.266 -10.706 -5.728 1.00 71.62 105 GLU A CA 1
ATOM 862 C C . GLU A 1 105 ? 3.786 -10.312 -5.797 1.00 71.62 105 GLU A C 1
ATOM 864 O O . GLU A 1 105 ? 3.250 -9.623 -4.921 1.00 71.62 105 GLU A O 1
ATOM 869 N N . LEU A 1 106 ? 3.105 -10.762 -6.851 1.00 70.69 106 LEU A N 1
ATOM 870 C CA . LEU A 1 106 ? 1.650 -10.672 -6.928 1.00 70.69 106 LEU A CA 1
ATOM 871 C C . LEU A 1 106 ? 1.050 -11.441 -5.741 1.00 70.69 106 LEU A C 1
ATOM 873 O O . LEU A 1 106 ? 1.547 -12.500 -5.370 1.00 70.69 106 LEU A O 1
ATOM 877 N N . ASN A 1 107 ? -0.020 -10.908 -5.157 1.00 71.69 107 ASN A N 1
ATOM 878 C CA . ASN A 1 107 ? -0.662 -11.357 -3.915 1.00 71.69 107 ASN A CA 1
ATOM 879 C C . ASN A 1 107 ? 0.101 -11.030 -2.621 1.00 71.69 107 ASN A C 1
ATOM 881 O O . ASN A 1 107 ? -0.325 -11.446 -1.543 1.00 71.69 107 ASN A O 1
ATOM 885 N N . SER A 1 108 ? 1.185 -10.254 -2.699 1.00 74.94 108 SER A N 1
ATOM 886 C CA . SER A 1 108 ? 1.823 -9.697 -1.504 1.00 74.94 108 SER A CA 1
ATOM 887 C C . SER A 1 108 ? 0.887 -8.746 -0.748 1.00 74.94 108 SER A C 1
ATOM 889 O O . SER A 1 108 ? -0.023 -8.125 -1.314 1.00 74.94 108 SER A O 1
ATOM 891 N N . ILE A 1 109 ? 1.115 -8.653 0.563 1.00 75.94 109 ILE A N 1
ATOM 892 C CA . ILE A 1 109 ? 0.435 -7.703 1.439 1.00 75.94 109 ILE A CA 1
ATOM 893 C C . ILE A 1 109 ? 1.318 -6.466 1.540 1.00 75.94 109 ILE A C 1
ATOM 895 O O . ILE A 1 109 ? 2.496 -6.560 1.865 1.00 75.94 109 ILE A O 1
ATOM 899 N N . LEU A 1 110 ? 0.734 -5.306 1.272 1.00 78.94 110 LEU A N 1
ATOM 900 C CA . LEU A 1 110 ? 1.392 -4.019 1.383 1.00 78.94 110 LEU A CA 1
ATOM 901 C C . LEU A 1 110 ? 0.807 -3.249 2.560 1.00 78.94 110 LEU A C 1
ATOM 903 O O . LEU A 1 110 ? -0.361 -2.855 2.528 1.00 78.94 110 LEU A O 1
ATOM 907 N N . ILE A 1 111 ? 1.617 -2.998 3.583 1.00 78.62 111 ILE A N 1
ATOM 908 C CA . ILE A 1 111 ? 1.228 -2.141 4.701 1.00 78.62 111 ILE A CA 1
ATOM 909 C C . ILE A 1 111 ? 1.700 -0.725 4.405 1.00 78.62 111 ILE A C 1
ATOM 911 O O . ILE A 1 111 ? 2.881 -0.511 4.147 1.00 78.62 111 ILE A O 1
ATOM 915 N N . ILE A 1 112 ? 0.786 0.246 4.453 1.00 78.88 112 ILE A N 1
ATOM 916 C CA . ILE A 1 112 ? 1.102 1.657 4.214 1.00 78.88 112 ILE A CA 1
ATOM 917 C C . ILE A 1 112 ? 0.816 2.463 5.482 1.00 78.88 112 ILE A C 1
ATOM 919 O O . ILE A 1 112 ? -0.338 2.627 5.888 1.00 78.88 112 ILE A O 1
ATOM 923 N N . LYS A 1 113 ? 1.874 3.027 6.076 1.00 76.38 113 LYS A N 1
ATOM 924 C CA . LYS A 1 113 ? 1.795 3.939 7.227 1.00 76.38 113 LYS A CA 1
ATOM 925 C C . LYS A 1 113 ? 2.410 5.284 6.866 1.00 76.38 113 LYS A C 1
ATOM 927 O O . LYS A 1 113 ? 3.546 5.329 6.424 1.00 76.38 113 LYS A O 1
ATOM 932 N N . GLY A 1 114 ? 1.693 6.389 7.077 1.00 70.38 114 GLY A N 1
ATOM 933 C CA . GLY A 1 114 ? 2.256 7.738 6.888 1.00 70.38 114 GLY A CA 1
ATOM 934 C C . GLY A 1 114 ? 2.380 8.208 5.430 1.00 70.38 114 GLY A C 1
ATOM 935 O O . GLY A 1 114 ? 3.292 8.968 5.106 1.00 70.38 114 GLY A O 1
ATOM 936 N N . GLY A 1 115 ? 1.492 7.741 4.547 1.00 74.25 115 GLY A N 1
ATOM 937 C CA . GLY A 1 115 ? 1.302 8.207 3.164 1.00 74.25 115 GLY A CA 1
ATOM 938 C C . GLY A 1 115 ? 0.713 9.615 3.057 1.00 74.25 115 GLY A C 1
ATOM 939 O O . GLY A 1 115 ? -0.065 10.037 3.907 1.00 74.25 115 GLY A O 1
ATOM 940 N N . LYS A 1 116 ? 1.040 10.339 1.982 1.00 79.75 116 LYS A N 1
ATOM 941 C CA . LYS A 1 116 ? 0.364 11.593 1.635 1.00 79.75 116 LYS A CA 1
ATOM 942 C C . LYS A 1 116 ? -0.825 11.296 0.730 1.00 79.75 116 LYS A C 1
ATOM 944 O O . LYS A 1 116 ? -0.653 10.831 -0.396 1.00 79.75 116 LYS A O 1
ATOM 949 N N . ILE A 1 117 ? -2.018 11.635 1.193 1.00 79.75 117 ILE A N 1
ATOM 950 C CA . ILE A 1 117 ? -3.227 11.596 0.373 1.00 79.75 117 ILE A CA 1
ATOM 951 C C . ILE A 1 117 ? -3.300 12.896 -0.428 1.00 79.75 117 ILE A C 1
ATOM 953 O O . ILE A 1 117 ? -3.180 13.986 0.127 1.00 79.75 117 ILE A O 1
ATOM 957 N N . ASN A 1 118 ? -3.468 12.782 -1.743 1.00 79.62 118 ASN A N 1
ATOM 958 C CA . ASN A 1 118 ? -3.866 13.899 -2.592 1.00 79.62 118 ASN A CA 1
ATOM 959 C C . ASN A 1 118 ? -5.167 13.515 -3.286 1.00 79.62 118 ASN A C 1
ATOM 961 O O . ASN A 1 118 ? -5.240 12.473 -3.936 1.00 79.62 118 ASN A O 1
ATOM 965 N N . GLU A 1 119 ? -6.173 14.365 -3.167 1.00 78.81 119 GLU A N 1
ATOM 966 C CA . GLU A 1 119 ? -7.458 14.178 -3.825 1.00 78.81 119 GLU A CA 1
ATOM 967 C C . GLU A 1 119 ? -7.587 15.169 -4.981 1.00 78.81 119 GLU A C 1
ATOM 969 O O . GLU A 1 119 ? -7.316 16.360 -4.826 1.00 78.81 119 GLU A O 1
ATOM 974 N N . PHE A 1 120 ? -7.965 14.673 -6.158 1.00 74.31 120 PHE A N 1
ATOM 975 C CA . PHE A 1 120 ? -8.258 15.517 -7.313 1.00 74.31 120 PHE A CA 1
ATOM 976 C C . PHE A 1 120 ? -9.324 14.856 -8.187 1.00 74.31 120 PHE A C 1
ATOM 978 O O . PHE A 1 120 ? -9.158 13.702 -8.578 1.00 74.31 120 PHE A O 1
ATOM 985 N N . ASN A 1 121 ? -10.402 15.576 -8.513 1.00 72.44 121 ASN A N 1
ATOM 986 C CA . ASN A 1 121 ? -11.507 15.091 -9.356 1.00 72.44 121 ASN A CA 1
ATOM 987 C C . ASN A 1 121 ? -12.028 13.701 -8.939 1.00 72.44 121 ASN A C 1
ATOM 989 O O . ASN A 1 121 ? -12.097 12.789 -9.763 1.00 72.44 121 ASN A O 1
ATOM 993 N N . ASN A 1 122 ? -12.323 13.514 -7.648 1.00 68.62 122 ASN A N 1
ATOM 994 C CA . ASN A 1 122 ? -12.770 12.244 -7.047 1.00 68.62 122 ASN A CA 1
ATOM 995 C C . ASN A 1 122 ? -11.788 11.066 -7.190 1.00 68.62 122 ASN A C 1
ATOM 997 O O . ASN A 1 122 ? -12.116 9.940 -6.824 1.00 68.62 122 ASN A O 1
ATOM 1001 N N . THR A 1 123 ? -10.576 11.310 -7.689 1.00 65.38 123 THR A N 1
ATOM 1002 C CA . THR A 1 123 ? -9.500 10.323 -7.729 1.00 65.38 123 THR A CA 1
ATOM 1003 C C . THR A 1 123 ? -8.585 10.550 -6.538 1.00 65.38 123 THR A C 1
ATOM 1005 O O . THR A 1 123 ? -7.981 11.621 -6.406 1.00 65.38 123 THR A O 1
ATOM 1008 N N . ILE A 1 124 ? -8.435 9.531 -5.692 1.00 73.88 124 ILE A N 1
ATOM 1009 C CA . ILE A 1 124 ? -7.441 9.558 -4.623 1.00 73.88 124 ILE A CA 1
ATOM 1010 C C . ILE A 1 124 ? -6.109 9.040 -5.138 1.00 73.88 124 ILE A C 1
ATOM 1012 O O . ILE A 1 124 ? -5.994 7.938 -5.674 1.00 73.88 124 ILE A O 1
ATOM 1016 N N . LYS A 1 125 ? -5.081 9.854 -4.922 1.00 76.81 125 LYS A N 1
ATOM 1017 C CA . LYS A 1 125 ? -3.681 9.510 -5.117 1.00 76.81 125 LYS A CA 1
ATOM 1018 C C . LYS A 1 125 ? -3.049 9.319 -3.751 1.00 76.81 125 LYS A C 1
ATOM 1020 O O . LYS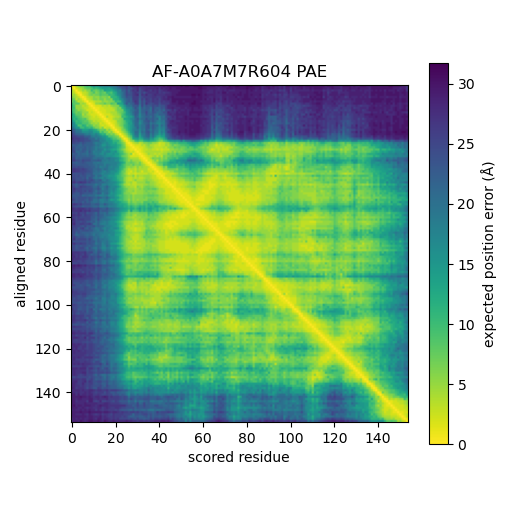 A 1 125 ? -2.825 10.288 -3.024 1.00 76.81 125 LYS A O 1
ATOM 1025 N N . LEU A 1 126 ? -2.753 8.072 -3.413 1.00 79.31 126 LEU A N 1
ATOM 1026 C CA . LEU A 1 126 ? -1.932 7.755 -2.257 1.00 79.31 126 LEU A CA 1
ATOM 1027 C C . LEU A 1 126 ? -0.470 7.827 -2.690 1.00 79.31 126 LEU A C 1
ATOM 1029 O O . LEU A 1 126 ? 0.040 6.939 -3.375 1.00 79.31 126 LEU A O 1
ATOM 1033 N N . SER A 1 127 ? 0.177 8.927 -2.324 1.00 77.94 127 SER A N 1
ATOM 1034 C CA . SER A 1 127 ? 1.588 9.166 -2.596 1.00 77.94 127 SER A CA 1
ATOM 1035 C C . SER A 1 127 ? 2.419 8.711 -1.409 1.00 77.94 127 SER A C 1
ATOM 1037 O O . SER A 1 127 ? 2.276 9.224 -0.298 1.00 77.94 127 SER A O 1
ATOM 1039 N N . ILE A 1 128 ? 3.329 7.783 -1.661 1.00 76.75 128 ILE A N 1
ATOM 1040 C CA . ILE A 1 128 ? 4.337 7.369 -0.692 1.00 76.75 128 ILE A CA 1
ATOM 1041 C C . ILE A 1 128 ? 5.402 8.467 -0.658 1.00 76.75 128 ILE A C 1
ATOM 1043 O O . ILE A 1 128 ? 6.020 8.790 -1.675 1.00 76.75 128 ILE A O 1
ATOM 1047 N N . VAL A 1 129 ? 5.549 9.102 0.500 1.00 69.25 129 VAL A N 1
ATOM 1048 C CA . VAL A 1 129 ? 6.534 10.157 0.776 1.00 69.25 129 VAL A CA 1
ATOM 1049 C C . VAL A 1 129 ? 7.646 9.595 1.664 1.00 69.25 129 VAL A C 1
ATOM 1051 O O . VAL A 1 129 ? 7.530 8.484 2.164 1.00 69.25 129 VAL A O 1
ATOM 1054 N N . ASN A 1 130 ? 8.728 10.344 1.897 1.00 59.88 130 ASN A N 1
ATOM 1055 C CA . ASN A 1 130 ? 9.871 9.852 2.683 1.00 59.88 130 ASN A CA 1
ATOM 1056 C C . ASN A 1 130 ? 9.504 9.374 4.106 1.00 59.88 130 ASN A C 1
ATOM 1058 O O . ASN A 1 130 ? 10.236 8.583 4.683 1.00 59.88 130 ASN A O 1
ATOM 1062 N N . THR A 1 131 ? 8.399 9.859 4.680 1.00 65.69 131 THR A N 1
ATOM 1063 C CA . THR A 1 131 ? 7.903 9.442 6.005 1.00 65.69 131 THR A CA 1
ATOM 1064 C C . THR A 1 131 ? 7.001 8.213 5.951 1.00 65.69 131 THR A C 1
ATOM 1066 O O . THR A 1 131 ? 6.549 7.737 6.991 1.00 65.69 131 THR A O 1
ATOM 1069 N N . THR A 1 132 ? 6.668 7.739 4.752 1.00 67.31 132 THR A N 1
ATOM 1070 C CA . THR A 1 132 ? 5.771 6.611 4.565 1.00 67.31 132 THR A CA 1
ATOM 1071 C C . THR A 1 132 ? 6.543 5.314 4.721 1.00 67.31 132 THR A C 1
ATOM 1073 O O . THR A 1 132 ? 7.454 5.031 3.948 1.00 67.31 132 THR A O 1
ATOM 1076 N N . ILE A 1 133 ? 6.145 4.509 5.696 1.00 68.50 133 ILE A N 1
ATOM 1077 C CA . ILE A 1 133 ? 6.646 3.150 5.852 1.00 68.50 133 ILE A CA 1
ATOM 1078 C C . ILE A 1 133 ? 5.791 2.259 4.962 1.00 68.50 133 ILE A C 1
ATOM 1080 O O . ILE A 1 133 ? 4.562 2.234 5.086 1.00 68.50 133 ILE A O 1
ATOM 108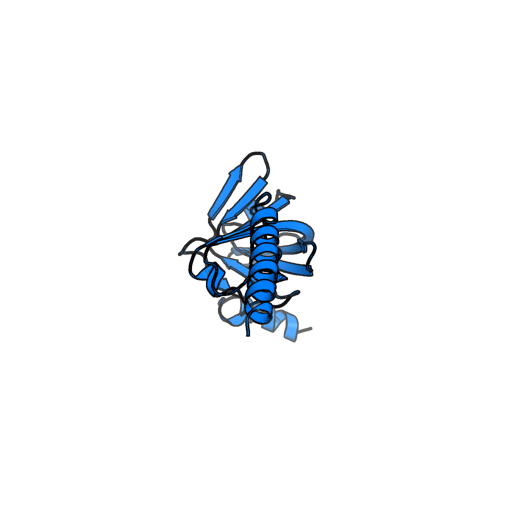4 N N . VAL A 1 134 ? 6.467 1.566 4.053 1.00 71.81 134 VAL A N 1
ATOM 1085 C CA . VAL A 1 134 ? 5.884 0.556 3.182 1.00 71.81 134 VAL A CA 1
ATOM 1086 C C . VAL A 1 134 ? 6.620 -0.738 3.457 1.00 71.81 134 VAL A C 1
ATOM 1088 O O . VAL A 1 134 ? 7.796 -0.849 3.123 1.00 71.81 134 VAL A O 1
ATOM 1091 N N . THR A 1 135 ? 5.943 -1.683 4.093 1.00 69.19 135 THR A N 1
ATOM 1092 C CA . THR A 1 135 ? 6.526 -2.984 4.430 1.00 69.19 135 THR A CA 1
ATOM 1093 C C . THR A 1 135 ? 5.546 -4.097 4.084 1.00 69.19 135 THR A C 1
ATOM 1095 O O . THR A 1 135 ? 4.325 -3.919 4.129 1.00 69.19 135 THR A O 1
ATOM 1098 N N . ASP A 1 136 ? 6.099 -5.221 3.655 1.00 67.12 136 ASP A N 1
ATOM 1099 C CA . ASP A 1 136 ? 5.428 -6.513 3.527 1.00 67.12 136 ASP A CA 1
ATOM 1100 C C . ASP A 1 136 ? 5.644 -7.384 4.762 1.00 67.12 136 ASP A C 1
ATOM 1102 O O . ASP A 1 136 ? 4.887 -8.330 4.985 1.00 67.12 136 ASP A O 1
ATOM 1106 N N . ASP A 1 137 ? 6.655 -7.053 5.570 1.00 62.56 137 ASP A N 1
ATOM 1107 C CA . ASP A 1 137 ? 6.891 -7.710 6.834 1.00 62.56 137 ASP A CA 1
ATOM 1108 C C . ASP A 1 137 ? 5.933 -7.140 7.874 1.00 62.56 137 ASP A C 1
ATOM 1110 O O . ASP A 1 137 ? 6.117 -6.084 8.486 1.00 62.56 137 ASP A O 1
ATOM 1114 N N . ILE A 1 138 ? 4.865 -7.900 8.061 1.00 60.88 138 ILE A N 1
ATOM 1115 C CA . ILE A 1 138 ? 3.892 -7.729 9.122 1.00 60.88 138 ILE A CA 1
ATOM 1116 C C . ILE A 1 138 ? 4.632 -7.565 10.481 1.00 60.88 138 ILE A C 1
ATOM 1118 O O . ILE A 1 138 ? 4.230 -6.745 11.299 1.00 60.88 138 ILE A O 1
ATOM 1122 N N . SER A 1 139 ? 5.765 -8.229 10.722 1.00 55.19 139 SER A N 1
ATOM 1123 C CA . SER A 1 139 ? 6.497 -8.164 11.995 1.00 55.19 139 SER A CA 1
ATOM 1124 C C . SER A 1 139 ? 7.274 -6.859 12.259 1.00 55.19 139 SER A C 1
ATOM 1126 O O . SER A 1 139 ? 7.486 -6.520 13.427 1.00 55.19 139 SER A O 1
ATOM 1128 N N . GLU A 1 140 ? 7.641 -6.090 11.224 1.00 53.22 140 GLU A N 1
ATOM 1129 C CA . GLU A 1 140 ? 8.330 -4.788 11.362 1.00 53.22 140 GLU A CA 1
ATOM 1130 C C . GLU A 1 140 ? 7.401 -3.672 11.855 1.00 53.22 140 GLU A C 1
ATOM 1132 O O . GLU A 1 140 ? 7.836 -2.648 12.389 1.00 53.22 140 GLU A O 1
ATOM 1137 N N . VAL A 1 141 ? 6.097 -3.877 11.705 1.00 60.06 141 VAL A N 1
ATOM 1138 C CA . VAL A 1 141 ? 5.087 -3.079 12.383 1.00 60.06 141 VAL A CA 1
ATOM 1139 C C . VAL A 1 141 ? 4.823 -3.770 13.718 1.00 60.06 141 VAL A C 1
ATOM 1141 O O . VAL A 1 141 ? 4.443 -4.939 13.745 1.00 60.06 141 VAL A O 1
ATOM 1144 N N . SER A 1 142 ? 4.993 -3.059 14.837 1.00 56.03 142 SER A N 1
ATOM 1145 C CA . SER A 1 142 ? 4.757 -3.562 16.206 1.00 56.03 142 SER A CA 1
ATOM 1146 C C . SER A 1 142 ? 3.435 -4.337 16.368 1.00 56.03 142 SER A C 1
ATOM 1148 O O . SER A 1 142 ? 3.298 -5.207 17.227 1.00 56.03 142 SER A O 1
ATOM 1150 N N . GLU A 1 143 ? 2.460 -4.044 15.515 1.00 54.81 143 GLU A N 1
ATOM 1151 C CA . GLU A 1 143 ? 1.121 -4.603 15.476 1.00 54.81 143 GLU A CA 1
ATOM 1152 C C . GLU A 1 143 ? 0.937 -5.734 14.465 1.00 54.81 143 GLU A C 1
ATOM 1154 O O . GLU A 1 143 ? -0.014 -6.503 14.604 1.00 54.81 143 GLU A O 1
ATOM 1159 N N . GLY A 1 144 ? 1.801 -5.895 13.464 1.00 50.22 144 GLY A N 1
ATOM 1160 C CA . GLY A 1 144 ? 1.655 -7.046 12.593 1.00 50.22 144 GLY A CA 1
ATOM 1161 C C . GLY A 1 144 ? 2.131 -8.335 13.269 1.00 50.22 144 GLY A C 1
ATOM 1162 O O . GLY A 1 144 ? 1.505 -9.374 13.072 1.00 50.22 144 GLY A O 1
ATOM 1163 N N . LYS A 1 145 ? 3.048 -8.261 14.241 1.00 52.31 145 LYS A N 1
ATOM 1164 C CA . LYS A 1 145 ? 3.272 -9.366 15.190 1.00 52.31 145 LYS A CA 1
ATOM 1165 C C . LYS A 1 145 ? 1.963 -9.842 15.859 1.00 52.31 145 LYS A C 1
ATOM 1167 O O . LYS A 1 145 ? 1.777 -11.036 16.060 1.00 52.31 145 LYS A O 1
ATOM 1172 N N . ARG A 1 146 ? 1.003 -8.934 16.112 1.00 52.75 146 ARG A N 1
ATOM 1173 C CA . ARG A 1 146 ? -0.333 -9.262 16.664 1.00 52.75 146 ARG A CA 1
ATOM 1174 C C . ARG A 1 146 ? -1.311 -9.820 15.621 1.00 52.75 146 ARG A C 1
ATOM 1176 O O . ARG A 1 146 ? -2.159 -10.636 15.968 1.00 52.75 146 ARG A O 1
ATOM 1183 N N . LEU A 1 147 ? -1.220 -9.396 14.358 1.00 50.91 147 LEU A N 1
ATOM 1184 C CA . LEU A 1 147 ? -1.987 -9.985 13.246 1.00 50.91 147 LEU A CA 1
ATOM 1185 C C . LEU A 1 147 ? -1.511 -11.406 12.925 1.00 50.91 147 LEU A C 1
ATOM 1187 O O . LEU A 1 147 ? -2.340 -12.273 12.662 1.00 50.91 147 LEU A O 1
ATOM 1191 N N . GLN A 1 148 ? -0.202 -11.643 12.995 1.00 51.88 148 GLN A N 1
ATOM 1192 C CA . GLN A 1 148 ? 0.404 -12.960 12.845 1.00 51.88 148 GLN A CA 1
ATOM 1193 C C . GLN A 1 148 ? 0.003 -13.878 14.008 1.00 51.88 148 GLN A C 1
ATOM 1195 O O . GLN A 1 148 ? -0.542 -14.945 13.758 1.00 51.88 148 GLN A O 1
ATOM 1200 N N . GLU A 1 149 ? 0.093 -13.409 15.262 1.00 54.34 149 GLU A N 1
ATOM 1201 C CA . GLU A 1 149 ? -0.427 -14.142 16.432 1.00 54.34 149 GLU A CA 1
ATOM 1202 C C . GLU A 1 149 ? -1.931 -14.463 16.332 1.00 54.34 149 GLU A C 1
ATOM 1204 O O . GLU A 1 149 ? -2.374 -15.498 16.822 1.00 54.34 149 GLU A O 1
ATOM 1209 N N . TYR A 1 150 ? -2.744 -13.584 15.736 1.00 50.62 150 TYR A N 1
ATOM 1210 C CA . TYR A 1 150 ? -4.176 -13.834 15.532 1.00 50.62 150 TYR A CA 1
ATOM 1211 C C . TYR A 1 150 ? -4.442 -14.872 14.432 1.00 50.62 150 TYR A C 1
ATOM 1213 O O . TYR A 1 150 ? -5.374 -15.664 14.557 1.00 50.62 150 TYR A O 1
ATOM 1221 N N . LEU A 1 151 ? -3.637 -14.877 13.365 1.00 49.09 151 LEU A N 1
ATOM 1222 C CA . LEU A 1 151 ? -3.721 -15.867 12.287 1.00 49.09 151 LEU A CA 1
ATOM 1223 C C . LEU A 1 151 ? -3.196 -17.243 12.718 1.00 49.09 151 LEU A C 1
ATOM 1225 O O . LEU A 1 151 ? -3.747 -18.245 12.281 1.00 49.09 151 LEU A O 1
ATOM 1229 N N . GLU A 1 152 ? -2.190 -17.294 13.592 1.00 46.78 152 GLU A N 1
ATOM 1230 C CA . GLU A 1 152 ? -1.637 -18.535 14.158 1.00 46.78 152 GLU A CA 1
ATOM 1231 C C . GLU A 1 152 ? -2.527 -19.159 15.248 1.00 46.78 152 GLU A C 1
ATOM 1233 O O . GLU A 1 152 ? -2.415 -20.347 15.536 1.00 46.78 152 GLU A O 1
ATOM 1238 N N . LYS A 1 153 ? -3.427 -18.380 15.862 1.00 45.91 153 LYS A N 1
ATOM 1239 C CA . LYS A 1 153 ? -4.377 -18.848 16.893 1.00 45.91 153 LYS A CA 1
ATOM 1240 C C . LYS A 1 153 ? -5.687 -19.412 16.332 1.00 45.91 153 LYS A C 1
ATOM 1242 O O . LYS A 1 153 ? -6.629 -19.619 17.101 1.00 45.91 153 LYS A O 1
ATOM 1247 N N . LYS A 1 154 ? -5.774 -19.630 15.024 1.00 38.22 154 LYS A N 1
ATOM 1248 C CA . LYS A 1 154 ? -6.953 -20.169 14.346 1.00 38.22 154 LYS A CA 1
ATOM 1249 C C . LYS A 1 154 ? -6.632 -21.511 13.707 1.00 38.22 154 LYS A C 1
ATOM 1251 O O . LYS A 1 154 ? -7.520 -22.387 13.771 1.00 38.22 154 LYS A O 1
#

pLDDT: mean 70.28, std 13.26, range [38.22, 89.38]

Nearest PDB structures (foldseek):
  8c5z-assembly1_A  TM=5.062E-01  e=1.600E-04  Pyrococcus abyssi
  5gqo-assembly1_A-2  TM=5.511E-01  e=1.571E-01  Mycolicibacterium smegmatis MC2 155
  3f2d-assembly1_A  TM=4.423E-01  e=7.060E-02  Geobacillus kaustophilus
  6lbu-assembly1_A  TM=3.813E-01  e=6.638E-02  Kluyveromyces lactis
  3f2b-assembly1_A  TM=4.408E-01  e=1.086E-01  Geobacillus kaustophilus

InterPro domains:
  IPR012340 Nucleic acid-binding, OB-fold [G3DSA:2.40.50.140] (28-141)
  IPR012340 Nucleic acid-binding, OB-fold [SSF50249] (26-135)

Mean predicted aligned error: 12.85 Å

Sequence (154 aa):
MKEKNLKRSAEDQLTNVVKKVKKDSNFITFKEAKKVITNWTFKARVTHKTDIKNYASGNLFNFDLIDSSGQIRCVVYHPLVEHFFEKVDVTLIFWRSAAIDFSKELNSILIIKGGKINEFNNTIKLSIVNTTIVTDDISEVSEGKRLQEYLEKK

Solvent-accessible surface area (backbone atoms only — not comparable to full-atom values): 8698 Å² total; per-residue (Å²): 130,68,68,70,60,54,53,52,53,52,54,51,50,50,53,48,48,55,60,60,69,62,69,85,52,87,56,50,48,81,76,69,59,50,55,87,47,38,71,45,33,35,67,35,44,59,77,44,73,56,73,79,46,79,50,99,91,45,40,32,35,42,33,31,35,38,48,100,70,46,41,38,36,39,36,38,33,55,84,53,33,79,78,50,70,84,60,69,53,49,29,47,32,33,43,47,65,63,22,27,69,48,80,70,62,79,67,39,53,40,37,47,35,60,58,44,79,46,79,54,94,88,39,37,34,44,31,47,44,99,74,28,50,74,42,67,55,46,64,82,40,87,59,28,49,54,54,50,54,54,63,72,74,108

Secondary structure (DSSP, 8-state):
--HHHHHHHHHHHHHHHHHHHT-S-----TTT--TT-SEEEEEEEEEEEPPPEEETTEEEEEEEEE-SS-EEEEEEETTSHHHHTT-SEEEEEEETHHHHT----TT-EEEEESPEEEEETTEEEEE--TT-EEES-GGGSTTHHHHHHHHHT-

Organism: Nasonia vitripennis (NCBI:txid7425)

Foldseek 3Di:
DPPVVVVVVVVVVVVVVVVVVPPPDQADDLVRLALVDFKHKHWWWWDDKDDWDADPVFIKIKTWTDDPVAIEIEIETPPCCVVPVVAGTEMEMGGGNRSNVPPDDHHQYWYWDPWDWDDDPSYIYGYQDPPIDIDSPLVVPVCSVVVVVVVVVD

Radius of gyration: 19.29 Å; Cα contacts (8 Å, |Δi|>4): 263; chains: 1; bounding box: 46×36×64 Å